Protein AF-A0A949XC91-F1 (afdb_monomer)

Radius of gyration: 16.5 Å; Cα contacts (8 Å, |Δi|>4): 59; chains: 1; bounding box: 39×35×44 Å

Sequence (107 aa):
HGGVHTLQYYKFFEALDRRSPHTSAAYERYKRGTGFSRYSYEELDAMRVLLIGEPETLIERVRWSQDFYGATYLILEVAQGGEPHSHVMRSLERFAKYVMPAFIQGG

Secondary structure (DSSP, 8-state):
--HHHHHHHHHHHHHHHHH----SHHHHHH-----GGGS-HHHHHHTT----S-HHHHHHHHHHHHHHH---------SGGG--HHHHHHHHHHHHHHTGGGG----

pLDDT: mean 85.02, std 10.1, range [40.31, 97.44]

Structure (mmCIF, N/CA/C/O backbone):
data_AF-A0A949XC91-F1
#
_entry.id   AF-A0A949XC91-F1
#
loop_
_atom_site.group_PDB
_atom_site.id
_atom_site.type_symbol
_atom_site.label_atom_id
_atom_site.label_alt_id
_atom_site.label_comp_id
_atom_site.label_asym_id
_atom_site.label_entity_id
_atom_site.label_seq_id
_atom_site.pdbx_PDB_ins_code
_atom_site.Cartn_x
_atom_site.Cartn_y
_atom_site.Cartn_z
_atom_site.occupancy
_atom_site.B_iso_or_equiv
_atom_site.auth_seq_id
_atom_site.auth_comp_id
_atom_site.auth_asym_id
_atom_site.auth_atom_id
_atom_site.pdbx_PDB_model_num
ATOM 1 N N . HIS A 1 1 ? 7.681 -10.280 3.336 1.00 60.34 1 HIS A N 1
ATOM 2 C CA . HIS A 1 1 ? 8.671 -9.808 2.346 1.00 60.34 1 HIS A CA 1
ATOM 3 C C . HIS A 1 1 ? 8.001 -9.159 1.120 1.00 60.34 1 HIS A C 1
ATOM 5 O O . HIS A 1 1 ? 8.368 -9.480 0.001 1.00 60.34 1 HIS A O 1
ATOM 11 N N . GLY A 1 2 ? 7.050 -8.228 1.297 1.00 63.88 2 GLY A N 1
ATOM 12 C CA . GLY A 1 2 ? 6.384 -7.551 0.164 1.00 63.88 2 GLY A CA 1
ATOM 13 C C . GLY A 1 2 ? 7.224 -6.434 -0.471 1.00 63.88 2 GLY A C 1
ATOM 14 O O . GLY A 1 2 ? 7.213 -6.262 -1.684 1.00 63.88 2 GLY A O 1
ATOM 15 N N . GLY A 1 3 ? 8.046 -5.741 0.329 1.00 73.38 3 GLY A N 1
ATOM 16 C CA . GLY A 1 3 ? 8.841 -4.597 -0.139 1.00 73.38 3 GLY A CA 1
ATOM 17 C C . GLY A 1 3 ? 9.786 -4.904 -1.304 1.00 73.38 3 GLY A C 1
ATOM 18 O O . GLY A 1 3 ? 9.936 -4.087 -2.207 1.00 73.38 3 GLY A O 1
ATOM 19 N N . VAL A 1 4 ? 10.363 -6.109 -1.345 1.00 78.19 4 VAL A N 1
ATOM 20 C CA . VAL A 1 4 ? 11.244 -6.536 -2.448 1.00 78.19 4 VAL A CA 1
ATOM 21 C C . VAL A 1 4 ? 10.485 -6.597 -3.779 1.00 78.19 4 VAL A C 1
ATOM 23 O O . VAL A 1 4 ? 11.013 -6.156 -4.800 1.00 78.19 4 VAL A O 1
ATOM 26 N N . HIS A 1 5 ? 9.244 -7.087 -3.772 1.00 77.44 5 HIS A N 1
ATOM 27 C CA . HIS A 1 5 ? 8.418 -7.187 -4.974 1.00 77.44 5 HIS A CA 1
ATOM 28 C C . HIS A 1 5 ? 7.949 -5.810 -5.465 1.00 77.44 5 HIS A C 1
ATOM 30 O O . HIS A 1 5 ? 7.999 -5.531 -6.663 1.00 77.44 5 HIS A O 1
ATOM 36 N N . THR A 1 6 ? 7.601 -4.898 -4.557 1.00 77.56 6 THR A N 1
ATOM 37 C CA . THR A 1 6 ? 7.285 -3.505 -4.915 1.00 77.56 6 THR A CA 1
ATOM 38 C C . THR A 1 6 ? 8.474 -2.800 -5.578 1.00 77.56 6 THR A C 1
ATOM 40 O O . THR A 1 6 ? 8.314 -2.147 -6.609 1.00 77.56 6 THR A O 1
ATOM 43 N N . LEU A 1 7 ? 9.699 -3.000 -5.080 1.00 80.38 7 LEU A N 1
ATOM 44 C CA . LEU A 1 7 ? 10.890 -2.457 -5.744 1.00 80.38 7 LEU A CA 1
ATOM 45 C C . LEU A 1 7 ? 11.116 -3.065 -7.138 1.00 80.38 7 LEU A C 1
ATOM 47 O O . LEU A 1 7 ? 11.524 -2.358 -8.059 1.00 80.38 7 LEU A O 1
ATOM 51 N N . GLN A 1 8 ? 10.858 -4.365 -7.320 1.00 81.31 8 GLN A N 1
ATOM 52 C CA . GLN A 1 8 ? 10.940 -5.012 -8.637 1.00 81.31 8 GLN A CA 1
ATOM 53 C C . GLN A 1 8 ? 9.920 -4.430 -9.622 1.00 81.31 8 GLN A C 1
ATOM 55 O O . GLN A 1 8 ? 10.261 -4.195 -10.781 1.00 81.31 8 GLN A O 1
ATOM 60 N N . TYR A 1 9 ? 8.703 -4.145 -9.157 1.00 81.44 9 TYR A N 1
ATOM 61 C CA . TYR A 1 9 ? 7.671 -3.478 -9.946 1.00 81.44 9 TYR A CA 1
ATOM 62 C C . TYR A 1 9 ? 8.129 -2.094 -10.421 1.00 81.44 9 TYR A C 1
ATOM 64 O O . TYR A 1 9 ? 8.095 -1.817 -11.620 1.00 81.44 9 TYR A O 1
ATOM 72 N N . TYR A 1 10 ? 8.660 -1.252 -9.528 1.00 81.75 10 TYR A N 1
ATOM 73 C CA . TYR A 1 10 ? 9.158 0.069 -9.929 1.00 81.75 10 TYR A CA 1
ATOM 74 C C . TYR A 1 10 ? 10.332 -0.006 -10.910 1.00 81.75 10 TYR A C 1
ATOM 76 O O . TYR A 1 10 ? 10.354 0.740 -11.890 1.00 81.75 10 TYR A O 1
ATOM 84 N N . LYS A 1 11 ? 11.261 -0.951 -10.718 1.00 81.31 11 LYS A N 1
ATOM 85 C CA . LYS A 1 11 ? 12.364 -1.195 -11.665 1.00 81.31 11 LYS A CA 1
ATOM 86 C C . LYS A 1 11 ? 11.864 -1.617 -13.046 1.00 81.31 11 LYS A C 1
ATOM 88 O O . LYS A 1 11 ? 12.424 -1.197 -14.057 1.00 81.31 11 LYS A O 1
ATOM 93 N N . PHE A 1 12 ? 10.820 -2.443 -13.107 1.00 82.31 12 PHE A N 1
ATOM 94 C CA . PHE A 1 12 ? 10.221 -2.861 -14.372 1.00 82.31 12 PHE A CA 1
ATOM 95 C C . PHE A 1 12 ? 9.638 -1.669 -15.143 1.00 82.31 12 PHE A C 1
ATOM 97 O O . PHE A 1 12 ? 9.969 -1.484 -16.315 1.00 82.31 12 PHE A O 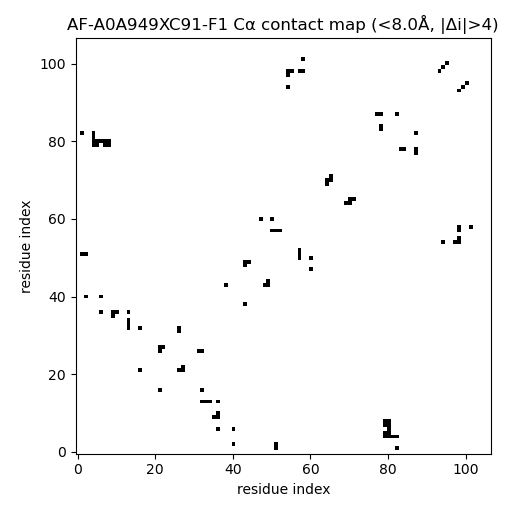1
ATOM 104 N N . PHE A 1 13 ? 8.834 -0.825 -14.489 1.00 78.31 13 PHE A N 1
ATOM 105 C CA . PHE A 1 13 ? 8.235 0.341 -15.147 1.00 78.31 13 PHE A CA 1
ATOM 106 C C . PHE A 1 13 ? 9.264 1.398 -15.553 1.00 78.31 13 PHE A C 1
ATOM 108 O O . PHE A 1 13 ? 9.126 1.983 -16.623 1.00 78.31 13 PHE A O 1
ATOM 115 N N . GLU A 1 14 ? 10.333 1.593 -14.780 1.00 81.69 14 GLU A N 1
ATOM 116 C CA . GLU A 1 14 ? 11.460 2.436 -15.200 1.00 81.69 14 GLU A CA 1
ATOM 117 C C . GLU A 1 14 ? 12.164 1.875 -16.444 1.00 81.69 14 GLU A C 1
ATOM 119 O O . GLU A 1 14 ? 12.501 2.614 -17.372 1.00 81.69 14 GLU A O 1
ATOM 124 N N . ALA A 1 15 ? 12.380 0.558 -16.499 1.00 81.69 15 ALA A N 1
ATOM 125 C CA . ALA A 1 15 ? 12.997 -0.071 -17.660 1.00 81.69 15 ALA A CA 1
ATOM 126 C C . ALA A 1 15 ? 12.135 0.077 -18.924 1.00 81.69 15 ALA A C 1
ATOM 128 O O . ALA A 1 15 ? 12.693 0.261 -20.009 1.00 81.69 15 ALA A O 1
ATOM 129 N N . LEU A 1 16 ? 10.805 0.016 -18.788 1.00 80.19 16 LEU A N 1
ATOM 130 C CA . LEU A 1 16 ? 9.870 0.313 -19.874 1.00 80.19 16 LEU A CA 1
ATOM 131 C C . LEU A 1 16 ? 9.910 1.790 -20.273 1.00 80.19 16 LEU A C 1
ATOM 133 O O . LEU A 1 16 ? 10.025 2.081 -21.461 1.00 80.19 16 LEU A O 1
ATOM 137 N N . ASP A 1 17 ? 9.866 2.706 -19.304 1.00 80.56 17 ASP A N 1
ATOM 138 C CA . ASP A 1 17 ? 9.891 4.151 -19.550 1.00 80.56 17 ASP A CA 1
ATOM 139 C C . ASP A 1 17 ? 11.150 4.566 -20.319 1.00 80.56 17 ASP A C 1
ATOM 141 O O . ASP A 1 17 ? 11.053 5.217 -21.353 1.00 80.56 17 ASP A O 1
ATOM 145 N N . ARG A 1 18 ? 12.331 4.078 -19.919 1.00 81.19 18 ARG A N 1
ATOM 146 C CA . ARG A 1 18 ? 13.602 4.359 -20.614 1.00 81.19 18 ARG A CA 1
ATOM 147 C C . ARG A 1 18 ? 13.646 3.853 -22.061 1.00 81.19 18 ARG A C 1
ATOM 149 O O . ARG A 1 18 ? 14.425 4.362 -22.861 1.00 81.19 18 ARG A O 1
ATOM 156 N N . ARG A 1 19 ? 12.872 2.817 -22.390 1.00 82.94 19 ARG A N 1
ATOM 157 C CA . ARG A 1 19 ? 12.774 2.266 -23.754 1.00 82.94 19 ARG A CA 1
ATOM 158 C C . ARG A 1 19 ? 11.662 2.919 -24.571 1.00 82.94 19 ARG A C 1
ATOM 160 O O . ARG A 1 19 ? 11.566 2.655 -25.767 1.00 82.94 19 ARG A O 1
ATOM 167 N N . SER A 1 20 ? 10.808 3.716 -23.937 1.00 81.12 20 SER A N 1
ATOM 168 C CA . SER A 1 20 ? 9.691 4.363 -24.602 1.00 81.12 20 SER A CA 1
ATOM 169 C C . SER A 1 20 ? 10.199 5.473 -25.524 1.00 81.12 20 SER A C 1
ATOM 171 O O . SER A 1 20 ? 11.044 6.265 -25.119 1.00 81.12 20 SER A O 1
ATOM 173 N N . PRO A 1 21 ? 9.667 5.588 -26.752 1.00 83.12 21 PRO A N 1
ATOM 174 C CA . PRO A 1 21 ? 9.969 6.710 -27.635 1.00 83.12 21 PRO A CA 1
ATOM 175 C C . PRO A 1 21 ? 9.286 8.009 -27.178 1.00 83.12 21 PRO A C 1
ATOM 177 O O . PRO A 1 21 ? 9.510 9.052 -27.784 1.00 83.12 21 PRO A O 1
ATOM 180 N N . HIS A 1 22 ? 8.451 7.952 -26.126 1.00 84.25 22 HIS A N 1
ATOM 181 C CA . HIS A 1 22 ? 7.909 9.128 -25.439 1.00 84.25 22 HIS A CA 1
ATOM 182 C C . HIS A 1 22 ? 7.082 10.079 -26.324 1.00 84.25 22 HIS A C 1
ATOM 184 O O . HIS A 1 22 ? 6.966 11.269 -26.057 1.00 84.25 22 HIS A O 1
ATOM 190 N N . THR A 1 23 ? 6.431 9.541 -27.354 1.00 87.44 23 THR A N 1
ATOM 191 C CA . THR A 1 23 ? 5.712 10.316 -28.380 1.00 87.44 23 THR A CA 1
ATOM 192 C C . THR A 1 23 ? 4.272 10.690 -28.017 1.00 87.44 23 THR A C 1
ATOM 194 O O . THR A 1 23 ? 3.563 11.279 -28.832 1.00 87.44 23 THR A O 1
ATOM 197 N N . SER A 1 24 ? 3.786 10.324 -26.827 1.00 83.69 24 SER A N 1
ATOM 198 C CA . SER A 1 24 ? 2.395 10.585 -26.448 1.00 83.69 24 SER A CA 1
ATOM 199 C C . SER A 1 24 ? 2.182 12.049 -26.050 1.00 83.69 24 SER A C 1
ATOM 201 O O . SER A 1 24 ? 3.029 12.664 -25.404 1.00 83.69 24 SER A O 1
ATOM 203 N N . ALA A 1 25 ? 1.000 12.597 -26.350 1.00 82.25 25 ALA A N 1
ATOM 204 C CA . ALA A 1 25 ? 0.622 13.948 -25.915 1.00 82.25 25 ALA A CA 1
ATOM 205 C C . ALA A 1 25 ? 0.664 14.108 -24.380 1.00 82.25 25 ALA A C 1
ATOM 207 O O . ALA A 1 25 ? 0.954 15.187 -23.864 1.00 82.25 25 ALA A O 1
ATOM 208 N N . ALA A 1 26 ? 0.412 13.021 -23.641 1.00 76.44 26 ALA A N 1
ATOM 209 C CA . ALA A 1 26 ? 0.567 12.992 -22.191 1.00 76.44 26 ALA A CA 1
ATOM 210 C C . ALA A 1 26 ? 2.038 13.166 -21.782 1.00 76.44 26 ALA A C 1
ATOM 212 O O . ALA A 1 26 ? 2.338 13.985 -20.914 1.00 76.44 26 ALA A O 1
ATOM 213 N N . TYR A 1 27 ? 2.969 12.462 -22.430 1.00 79.12 27 TYR A N 1
ATOM 214 C CA . TYR A 1 27 ? 4.389 12.638 -22.146 1.00 79.12 27 TYR A CA 1
ATOM 215 C C . TYR A 1 27 ? 4.879 14.040 -22.519 1.00 79.12 27 TYR A C 1
ATOM 217 O O . TYR A 1 27 ? 5.611 14.646 -21.745 1.00 79.12 27 TYR A O 1
ATOM 225 N N . GLU A 1 28 ? 4.415 14.614 -23.630 1.00 80.38 28 GLU A N 1
ATOM 226 C CA . GLU A 1 28 ? 4.730 16.005 -23.986 1.00 80.38 28 GLU A CA 1
ATOM 227 C C . GLU A 1 28 ? 4.319 17.005 -22.895 1.00 80.38 28 GLU A C 1
ATOM 229 O O . GLU A 1 28 ? 5.039 17.965 -22.628 1.00 80.38 28 GLU A O 1
ATOM 234 N N . ARG A 1 29 ? 3.199 16.755 -22.207 1.00 75.50 29 ARG A N 1
ATOM 235 C CA . ARG A 1 29 ? 2.710 17.616 -21.123 1.00 75.50 29 ARG A CA 1
ATOM 236 C C . ARG A 1 29 ? 3.480 17.447 -19.815 1.00 75.50 29 ARG A C 1
ATOM 238 O O . ARG A 1 29 ? 3.706 18.431 -19.115 1.00 75.50 29 ARG A O 1
ATOM 245 N N . TYR A 1 30 ? 3.826 16.216 -19.445 1.00 77.19 30 TYR A N 1
ATOM 246 C CA . TYR A 1 30 ? 4.406 15.928 -18.128 1.00 77.19 30 TYR A CA 1
ATOM 247 C C . TYR A 1 30 ? 5.934 15.789 -18.148 1.00 77.19 30 TYR A C 1
ATOM 249 O O . TYR A 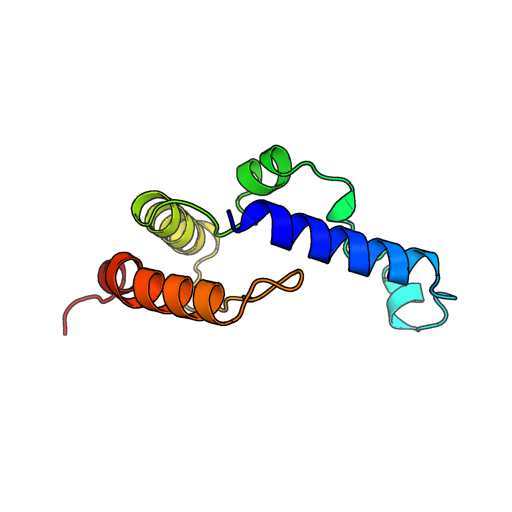1 30 ? 6.562 16.003 -17.113 1.00 77.19 30 TYR A O 1
ATOM 257 N N . LYS A 1 31 ? 6.525 15.471 -19.308 1.00 74.56 31 LYS A N 1
ATOM 258 C CA . LYS A 1 31 ? 7.963 15.274 -19.577 1.00 74.56 31 LYS A CA 1
ATOM 259 C C . LYS A 1 31 ? 8.675 1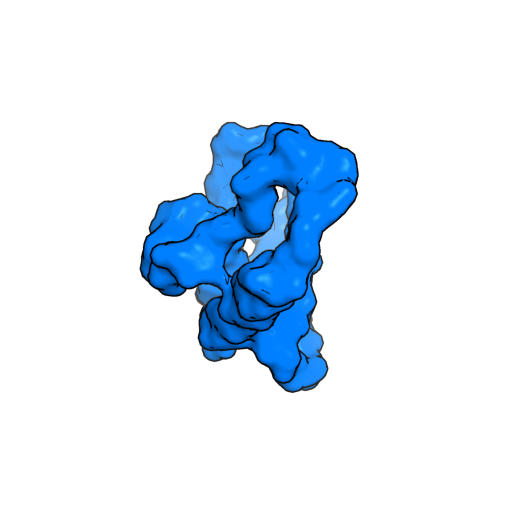4.319 -18.604 1.00 74.56 31 LYS A C 1
ATOM 261 O O . LYS A 1 31 ? 9.889 14.401 -18.441 1.00 74.56 31 LYS A O 1
ATOM 266 N N . ARG A 1 32 ? 7.933 13.438 -17.920 1.00 67.62 32 ARG A N 1
ATOM 267 C CA . ARG A 1 32 ? 8.461 12.485 -16.930 1.00 67.62 32 ARG A CA 1
ATOM 268 C C . ARG A 1 32 ? 7.537 11.285 -16.725 1.00 67.62 32 ARG A C 1
ATOM 270 O O . ARG A 1 32 ? 6.317 11.443 -16.760 1.00 67.62 32 ARG A O 1
ATOM 277 N N . GLY A 1 33 ? 8.134 10.121 -16.460 1.00 66.69 33 GLY A N 1
ATOM 278 C CA . GLY A 1 33 ? 7.469 8.941 -15.899 1.00 66.69 33 GLY A CA 1
ATOM 279 C C . GLY A 1 33 ? 7.235 9.052 -14.382 1.00 66.69 33 GLY A C 1
ATOM 280 O O . GLY A 1 33 ? 7.383 10.123 -13.791 1.00 66.69 33 GLY A O 1
ATOM 281 N N . THR A 1 34 ? 6.878 7.940 -13.731 1.00 66.12 34 THR A N 1
ATOM 282 C CA . THR A 1 34 ? 6.460 7.917 -12.312 1.00 66.12 34 THR A CA 1
ATOM 283 C C . THR A 1 34 ? 7.579 8.271 -11.322 1.00 66.12 34 THR A C 1
ATOM 285 O O . THR A 1 34 ? 7.297 8.764 -10.235 1.00 66.12 34 THR A O 1
ATOM 288 N N . GLY A 1 35 ? 8.851 8.066 -11.689 1.00 68.88 35 GLY A N 1
ATOM 289 C CA . GLY A 1 35 ? 10.018 8.527 -10.927 1.00 68.88 35 GLY A CA 1
ATOM 290 C C . GLY A 1 35 ? 10.249 7.846 -9.571 1.00 68.88 35 GLY A C 1
ATOM 291 O O . GLY A 1 35 ? 11.123 8.293 -8.836 1.00 68.88 35 GLY A O 1
ATOM 292 N N . PHE A 1 36 ? 9.502 6.791 -9.228 1.00 69.38 36 PHE A N 1
ATOM 293 C CA . PHE A 1 36 ? 9.624 6.098 -7.937 1.00 69.38 36 PHE A CA 1
ATOM 294 C C . PHE A 1 36 ? 10.872 5.213 -7.817 1.00 69.38 36 PHE A C 1
ATOM 296 O O . PHE A 1 36 ? 11.323 4.944 -6.711 1.00 69.38 36 PHE A O 1
ATOM 303 N N . SER A 1 37 ? 11.465 4.800 -8.940 1.00 70.00 37 SER A N 1
ATOM 304 C CA . SER A 1 37 ? 12.658 3.941 -8.989 1.00 70.00 37 SER A CA 1
ATOM 305 C C . SER A 1 37 ? 13.918 4.565 -8.383 1.00 70.00 37 SER A C 1
ATOM 307 O O . SER A 1 37 ? 14.839 3.838 -8.018 1.00 70.00 37 SER A O 1
ATOM 309 N N . ARG A 1 38 ? 13.967 5.898 -8.277 1.00 76.50 38 ARG A N 1
ATOM 310 C CA . ARG A 1 38 ? 15.116 6.634 -7.728 1.00 76.50 38 ARG A CA 1
ATOM 311 C C . ARG A 1 38 ? 15.182 6.630 -6.202 1.00 76.50 38 ARG A C 1
ATOM 313 O O . ARG A 1 38 ? 16.203 7.039 -5.667 1.00 76.50 38 ARG A O 1
ATOM 320 N N . TYR A 1 39 ? 14.095 6.238 -5.539 1.00 80.25 39 TYR A N 1
ATOM 321 C CA . TYR A 1 39 ? 14.000 6.231 -4.086 1.00 80.25 39 TYR A CA 1
ATOM 322 C C . TYR A 1 39 ? 14.332 4.845 -3.533 1.00 80.25 39 TYR A C 1
ATOM 324 O O . TYR A 1 39 ? 13.935 3.823 -4.104 1.00 80.25 39 TYR A O 1
ATOM 332 N N . SER A 1 40 ? 15.042 4.803 -2.408 1.00 84.19 40 SER A N 1
ATOM 333 C CA . SER A 1 40 ? 15.214 3.574 -1.639 1.00 84.19 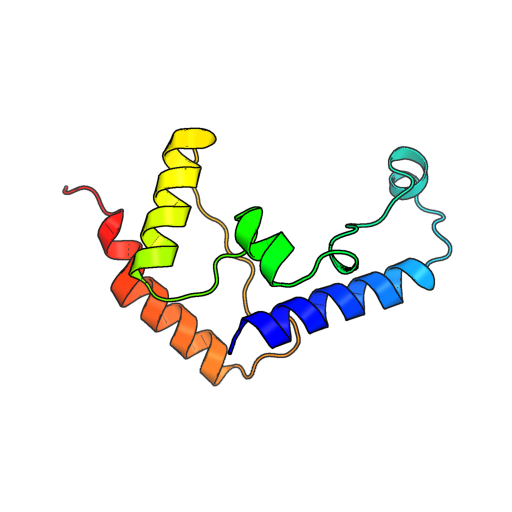40 SER A CA 1
ATOM 334 C C . SER A 1 40 ? 13.885 3.135 -1.015 1.00 84.19 40 SER A C 1
ATOM 336 O O . SER A 1 40 ? 12.916 3.896 -0.947 1.00 84.19 40 SER A O 1
ATOM 338 N N . TYR A 1 41 ? 13.830 1.892 -0.535 1.00 82.31 41 TYR A N 1
ATOM 339 C CA . TYR A 1 41 ? 12.664 1.422 0.212 1.00 82.31 41 TYR A CA 1
ATOM 340 C C . TYR A 1 41 ? 12.402 2.302 1.437 1.00 82.31 41 TYR A C 1
ATOM 342 O O . TYR A 1 41 ? 11.266 2.684 1.682 1.00 82.31 41 TYR A O 1
ATOM 350 N N . GLU A 1 42 ? 13.455 2.650 2.172 1.00 87.19 42 GLU A N 1
ATOM 351 C CA . GLU A 1 42 ? 13.402 3.474 3.378 1.00 87.19 42 GLU A CA 1
ATOM 352 C C . GLU A 1 42 ? 12.897 4.886 3.071 1.00 87.19 42 GLU A C 1
ATOM 354 O O . GLU A 1 42 ? 12.107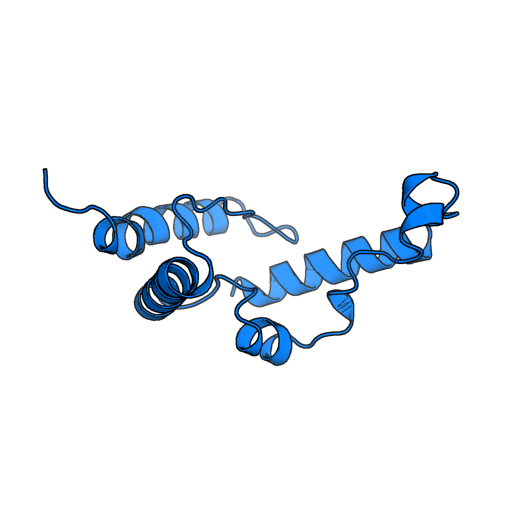 5.428 3.837 1.00 87.19 42 GLU A O 1
ATOM 359 N N . GLU A 1 43 ? 13.294 5.470 1.937 1.00 87.38 43 GLU A N 1
ATOM 360 C CA . GLU A 1 43 ? 12.781 6.769 1.493 1.00 87.38 43 GLU A CA 1
ATOM 361 C C . GLU A 1 43 ? 11.287 6.697 1.150 1.00 87.38 43 GLU A C 1
ATOM 363 O O . GLU A 1 43 ? 10.510 7.540 1.599 1.00 87.38 43 GLU A O 1
ATOM 368 N N . LEU A 1 44 ? 10.856 5.668 0.413 1.00 85.75 44 LEU A N 1
ATOM 369 C CA . LEU A 1 44 ? 9.439 5.448 0.096 1.00 85.75 44 LEU A CA 1
ATOM 370 C C . LEU A 1 44 ? 8.602 5.170 1.358 1.00 85.75 44 LEU A C 1
ATOM 372 O O . LEU A 1 44 ? 7.462 5.628 1.476 1.00 85.75 44 LEU A O 1
ATOM 376 N N . ASP A 1 45 ? 9.169 4.443 2.316 1.00 86.31 45 ASP A N 1
ATOM 377 C CA . ASP A 1 45 ? 8.542 4.160 3.601 1.00 86.31 45 ASP A CA 1
ATOM 378 C C . ASP A 1 45 ? 8.404 5.433 4.452 1.00 86.31 45 ASP A C 1
ATOM 380 O O . ASP A 1 45 ? 7.319 5.723 4.962 1.00 86.31 45 ASP A O 1
ATOM 384 N N . ALA A 1 46 ? 9.457 6.258 4.511 1.00 86.75 46 ALA A N 1
ATOM 385 C CA . ALA A 1 46 ? 9.458 7.552 5.192 1.00 86.75 46 ALA A CA 1
ATOM 386 C C . ALA A 1 46 ? 8.465 8.546 4.566 1.00 86.75 46 ALA A C 1
ATOM 388 O O . ALA A 1 46 ? 7.814 9.310 5.280 1.00 86.75 46 ALA A O 1
ATOM 389 N N . MET A 1 47 ? 8.294 8.499 3.242 1.00 85.69 47 MET A N 1
ATOM 390 C CA . MET A 1 47 ? 7.283 9.270 2.512 1.00 85.69 47 MET A CA 1
ATOM 391 C C . MET A 1 47 ? 5.846 8.773 2.745 1.00 85.69 47 MET A C 1
ATOM 393 O O . MET A 1 47 ? 4.909 9.417 2.278 1.00 85.69 47 MET A O 1
ATOM 397 N N . ARG A 1 48 ? 5.654 7.646 3.449 1.00 83.56 48 ARG A N 1
ATOM 398 C CA . ARG A 1 48 ? 4.348 7.012 3.710 1.00 83.56 48 ARG A CA 1
ATOM 399 C C . ARG A 1 48 ? 3.580 6.638 2.436 1.00 83.56 48 ARG A C 1
ATOM 401 O O . ARG A 1 48 ? 2.3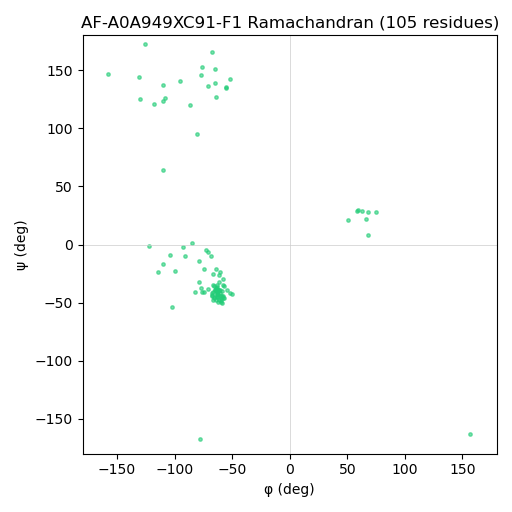55 6.574 2.451 1.00 83.56 48 ARG A O 1
ATOM 408 N N . VAL A 1 49 ? 4.290 6.355 1.340 1.00 83.44 49 VAL A N 1
ATOM 409 C CA . VAL A 1 49 ? 3.676 5.939 0.060 1.00 83.44 49 VAL A CA 1
ATOM 410 C C . VAL A 1 49 ? 3.571 4.419 -0.092 1.00 83.44 49 VAL A C 1
ATOM 412 O O . VAL A 1 49 ? 3.020 3.931 -1.075 1.00 83.44 49 VAL A O 1
ATOM 415 N N . LEU A 1 50 ? 4.076 3.663 0.888 1.00 87.50 50 LEU A N 1
ATOM 416 C CA . LEU A 1 50 ? 3.972 2.207 0.960 1.00 87.50 50 LEU A CA 1
ATOM 417 C C . LEU A 1 50 ? 3.029 1.791 2.091 1.00 87.50 50 LEU A C 1
ATOM 419 O O . LEU A 1 50 ? 3.132 2.284 3.215 1.00 87.50 50 LEU A O 1
ATOM 423 N N . LEU A 1 51 ? 2.165 0.812 1.823 1.00 90.31 51 LEU A N 1
ATOM 424 C CA . LEU A 1 51 ? 1.327 0.166 2.836 1.00 90.31 51 LEU A CA 1
ATOM 425 C C . LEU A 1 51 ? 1.804 -1.276 3.070 1.00 90.31 51 LEU A C 1
ATOM 427 O O . LEU A 1 51 ? 1.118 -2.242 2.749 1.00 90.31 51 LEU A O 1
ATOM 431 N N . ILE A 1 52 ? 3.032 -1.412 3.581 1.00 89.62 52 ILE A N 1
ATOM 432 C CA . ILE A 1 52 ? 3.721 -2.691 3.801 1.00 89.62 52 ILE A CA 1
ATOM 433 C C . ILE A 1 52 ? 4.254 -2.713 5.235 1.00 89.62 52 ILE A C 1
ATOM 435 O O . ILE A 1 52 ? 4.999 -1.820 5.624 1.00 89.62 52 ILE A O 1
ATOM 439 N N . GLY A 1 53 ? 3.899 -3.733 6.018 1.00 89.62 53 GLY A N 1
ATOM 440 C CA . GLY A 1 53 ? 4.339 -3.844 7.409 1.00 89.62 53 GLY A CA 1
ATOM 441 C C . GLY A 1 53 ? 3.415 -4.705 8.263 1.00 89.62 53 GLY A C 1
ATOM 442 O O . GLY A 1 53 ? 2.607 -5.473 7.735 1.00 89.62 53 GLY A O 1
ATOM 443 N N . GLU A 1 54 ? 3.550 -4.566 9.581 1.00 94.00 54 GLU A N 1
ATOM 444 C CA . GLU A 1 54 ? 2.647 -5.191 10.550 1.00 94.00 54 GLU A CA 1
ATOM 445 C C . GLU A 1 54 ? 1.306 -4.441 10.637 1.00 94.00 54 GLU A C 1
ATOM 447 O O . GLU A 1 54 ? 1.259 -3.238 10.349 1.00 94.00 54 GLU A O 1
ATOM 452 N N . PRO A 1 55 ? 0.205 -5.123 11.015 1.00 96.50 55 PRO A N 1
ATOM 453 C CA . PRO A 1 55 ? -1.139 -4.547 11.019 1.00 96.50 55 PRO A CA 1
ATOM 454 C C . PRO A 1 55 ? -1.249 -3.200 11.739 1.00 96.50 55 PRO A C 1
ATOM 456 O O . PRO A 1 55 ? -1.872 -2.282 11.214 1.00 96.50 55 PRO A O 1
ATOM 459 N N . GLU A 1 56 ? -0.608 -3.050 12.896 1.00 95.75 56 GLU A N 1
ATOM 460 C CA . GLU A 1 56 ? -0.645 -1.836 13.715 1.00 95.75 56 GLU A CA 1
ATOM 461 C C . GLU A 1 56 ? -0.046 -0.638 12.969 1.00 95.75 56 GLU A C 1
ATOM 463 O O . GLU A 1 56 ? -0.632 0.446 12.953 1.00 95.75 56 GLU A O 1
ATOM 468 N N . THR A 1 57 ? 1.076 -0.848 12.275 1.00 93.88 57 THR A N 1
ATOM 469 C CA . THR A 1 57 ? 1.706 0.174 11.430 1.00 93.88 57 THR A CA 1
ATOM 470 C C . THR A 1 57 ? 0.808 0.552 10.255 1.00 93.88 57 THR A C 1
ATOM 472 O O . THR A 1 57 ? 0.708 1.727 9.903 1.00 93.88 57 THR A O 1
ATOM 475 N N . LEU A 1 58 ? 0.127 -0.424 9.644 1.00 95.25 58 LEU A N 1
ATOM 476 C CA . LEU A 1 58 ? -0.797 -0.144 8.542 1.00 95.25 58 LEU A CA 1
ATOM 477 C C . LEU A 1 58 ? -2.010 0.660 9.022 1.00 95.25 58 LEU A C 1
ATOM 479 O O . LEU A 1 58 ? -2.414 1.603 8.345 1.00 95.25 58 LEU A O 1
ATOM 483 N N . ILE A 1 59 ? -2.551 0.337 10.201 1.00 95.94 59 ILE A N 1
ATOM 484 C CA . ILE A 1 59 ? -3.643 1.093 10.826 1.00 95.94 59 ILE A CA 1
ATOM 485 C C . ILE A 1 59 ? -3.215 2.544 11.068 1.00 95.94 59 ILE A C 1
ATOM 487 O O . ILE A 1 59 ? -3.948 3.464 10.712 1.00 95.94 59 ILE A O 1
ATOM 491 N N . GLU A 1 60 ? -2.029 2.768 11.639 1.00 95.12 60 GLU A N 1
ATOM 492 C CA . GLU A 1 60 ? -1.513 4.122 11.874 1.00 95.12 60 GLU A CA 1
ATOM 493 C C . GLU A 1 60 ? -1.390 4.916 10.567 1.00 95.12 60 GLU A C 1
ATOM 495 O O . GLU A 1 60 ? -1.817 6.068 10.495 1.00 95.12 60 GLU A O 1
ATOM 500 N N . ARG A 1 61 ? -0.863 4.292 9.506 1.00 93.88 61 ARG A N 1
ATOM 501 C CA . ARG A 1 61 ? -0.723 4.940 8.194 1.00 93.88 61 ARG A CA 1
ATOM 502 C C . ARG A 1 61 ? -2.067 5.310 7.588 1.00 93.88 61 ARG A C 1
ATOM 504 O O . ARG A 1 61 ? -2.213 6.430 7.108 1.00 93.88 61 ARG A O 1
ATOM 511 N N . VAL A 1 62 ? -3.047 4.408 7.646 1.00 94.06 62 VAL A N 1
ATOM 512 C CA . VAL A 1 62 ? -4.394 4.689 7.137 1.00 94.06 62 VAL A CA 1
ATOM 513 C C . VAL A 1 62 ? -5.039 5.822 7.935 1.00 94.06 62 VAL A C 1
ATOM 515 O O . VAL A 1 62 ? -5.531 6.759 7.314 1.00 94.06 62 VAL A O 1
ATOM 518 N N . ARG A 1 63 ? -4.963 5.816 9.277 1.00 94.62 63 ARG A N 1
ATOM 519 C CA . ARG A 1 63 ? -5.464 6.929 10.111 1.00 94.62 63 ARG A CA 1
ATOM 520 C C . ARG A 1 63 ? -4.805 8.251 9.749 1.00 94.62 63 ARG A C 1
ATOM 522 O O . ARG A 1 63 ? -5.497 9.231 9.515 1.00 94.62 63 ARG A O 1
ATOM 529 N N . TRP A 1 64 ? -3.484 8.256 9.596 1.00 93.88 64 TRP A N 1
ATOM 530 C CA . TRP A 1 64 ? -2.769 9.449 9.162 1.00 93.88 64 TRP A CA 1
ATOM 531 C C . TRP A 1 64 ? -3.251 9.952 7.795 1.00 93.88 64 TRP A C 1
ATOM 533 O O . TRP A 1 64 ? -3.402 11.154 7.610 1.00 93.88 64 TRP A O 1
ATOM 543 N N . SER A 1 65 ? -3.537 9.061 6.839 1.00 92.44 65 SER A N 1
ATOM 544 C CA . SER A 1 65 ? -4.119 9.458 5.552 1.00 92.44 65 SER A CA 1
ATOM 545 C C . SER A 1 65 ? -5.533 10.033 5.693 1.00 92.44 65 SER A C 1
ATOM 547 O O . SER A 1 65 ? -5.871 10.967 4.965 1.00 92.44 65 SER A O 1
ATOM 549 N N . GLN A 1 66 ? -6.350 9.522 6.621 1.00 93.25 66 GLN A N 1
ATOM 550 C CA . GLN A 1 66 ? -7.655 10.113 6.942 1.00 93.25 66 GLN A CA 1
ATOM 551 C C . GLN A 1 66 ? -7.485 11.520 7.524 1.00 93.25 66 GLN A C 1
ATOM 553 O O . GLN A 1 66 ? -8.115 12.452 7.034 1.00 93.25 66 GLN A O 1
ATOM 558 N N . ASP A 1 67 ? -6.588 11.688 8.495 1.00 94.56 6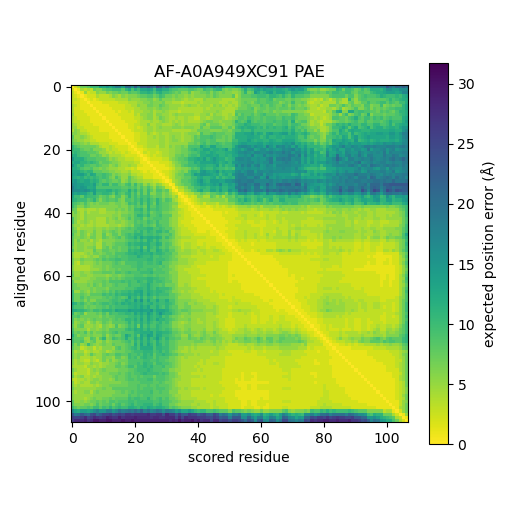7 ASP A N 1
ATOM 559 C CA . ASP A 1 67 ? -6.368 12.959 9.190 1.00 94.56 67 ASP A CA 1
ATOM 560 C C . ASP A 1 67 ? -5.752 14.026 8.274 1.00 94.56 67 ASP A C 1
ATOM 562 O O . ASP A 1 67 ? -6.168 15.183 8.281 1.00 94.56 67 ASP A O 1
ATOM 566 N N . PHE A 1 68 ? -4.755 13.646 7.470 1.00 93.56 68 PHE A N 1
ATOM 567 C CA . PHE A 1 68 ? -3.988 14.583 6.651 1.00 93.56 68 PHE A CA 1
ATOM 568 C C . PHE A 1 68 ? -4.684 14.931 5.330 1.00 93.56 68 PHE A C 1
ATOM 570 O O . PHE A 1 68 ? -4.672 16.090 4.918 1.00 93.56 68 PHE A O 1
ATOM 577 N N . TYR A 1 69 ? -5.288 13.946 4.654 1.00 91.44 69 TYR A N 1
ATOM 578 C CA . TYR A 1 69 ? -5.922 14.149 3.344 1.00 91.44 69 TYR 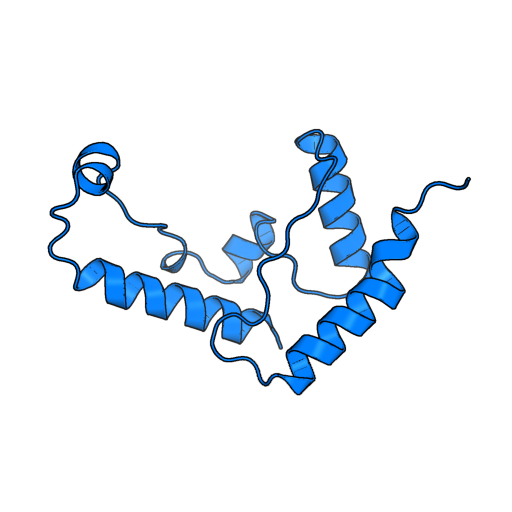A CA 1
ATOM 579 C C . TYR A 1 69 ? -7.45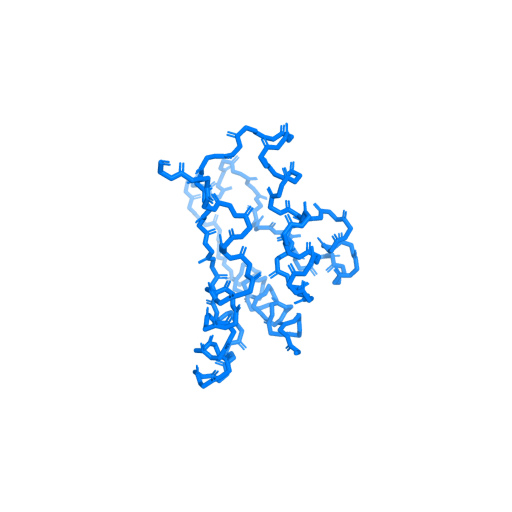3 14.203 3.395 1.00 91.44 69 TYR A C 1
ATOM 581 O O . TYR A 1 69 ? -8.073 14.497 2.374 1.00 91.44 69 TYR A O 1
ATOM 589 N N . GLY A 1 70 ? -8.085 13.888 4.530 1.00 93.00 70 GLY A N 1
ATOM 590 C CA . GLY A 1 70 ? -9.535 13.684 4.586 1.00 93.00 70 GLY A CA 1
ATOM 591 C C . GLY A 1 70 ? -9.980 12.425 3.836 1.00 93.00 70 GLY A C 1
ATOM 592 O O . GLY A 1 70 ? -11.084 12.386 3.293 1.00 93.00 70 GLY A O 1
ATOM 593 N N . ALA A 1 71 ? -9.109 11.414 3.731 1.00 90.75 71 ALA A N 1
ATOM 594 C CA . ALA A 1 71 ? -9.387 10.212 2.953 1.00 90.75 71 ALA A CA 1
ATOM 595 C C . ALA A 1 71 ? -10.576 9.423 3.532 1.00 90.75 71 ALA A C 1
ATOM 597 O O . ALA A 1 71 ? -10.584 9.046 4.702 1.00 90.75 71 ALA A O 1
ATOM 598 N N . THR A 1 72 ? -11.569 9.128 2.693 1.00 90.88 72 THR A N 1
ATOM 599 C CA . THR A 1 72 ? -12.763 8.340 3.062 1.00 90.88 72 THR A CA 1
ATOM 600 C C . THR A 1 72 ? -12.795 6.959 2.413 1.00 90.88 72 THR A C 1
ATOM 602 O O . THR A 1 72 ? -13.511 6.077 2.877 1.00 90.88 72 THR A O 1
ATOM 605 N N . TYR A 1 73 ? -11.986 6.754 1.372 1.00 89.38 73 TYR A N 1
ATOM 606 C CA . TYR A 1 73 ? -11.839 5.489 0.664 1.00 89.38 73 TYR A CA 1
ATOM 607 C C . TYR A 1 73 ? -10.362 5.148 0.508 1.00 89.38 73 TYR A C 1
ATOM 609 O O . TYR A 1 73 ? -9.532 6.024 0.265 1.00 89.38 73 TYR A O 1
ATOM 617 N N . LEU A 1 74 ? -10.057 3.856 0.602 1.00 89.00 74 LEU A N 1
ATOM 618 C CA . LEU A 1 74 ? -8.729 3.310 0.367 1.00 89.00 74 LEU A CA 1
ATOM 619 C C . LEU A 1 74 ? -8.797 2.339 -0.813 1.00 89.00 74 LEU A C 1
ATOM 621 O O . LEU A 1 74 ? -9.533 1.355 -0.767 1.00 89.00 74 LEU A O 1
ATOM 625 N N . ILE A 1 75 ? -8.022 2.616 -1.860 1.00 90.44 75 ILE A N 1
ATOM 626 C CA . ILE A 1 75 ? -7.829 1.710 -2.995 1.00 90.44 75 ILE A CA 1
ATOM 627 C C . ILE A 1 75 ? -6.408 1.168 -2.896 1.00 90.44 75 ILE A C 1
ATOM 629 O O . ILE A 1 75 ? -5.457 1.941 -2.795 1.00 90.44 75 ILE A O 1
ATOM 633 N N . LEU A 1 76 ? -6.272 -0.157 -2.910 1.00 88.19 76 LEU A N 1
ATOM 634 C CA . LEU A 1 76 ? -4.988 -0.836 -2.787 1.00 88.19 76 LEU A CA 1
ATOM 635 C C . LEU A 1 76 ? -4.613 -1.488 -4.110 1.00 88.19 76 LEU A C 1
ATOM 637 O O . LEU A 1 76 ? -5.344 -2.331 -4.627 1.00 88.19 76 LEU A O 1
ATOM 641 N N . GLU A 1 77 ? -3.442 -1.131 -4.621 1.00 86.69 77 GLU A N 1
ATOM 642 C CA . GLU A 1 77 ? -2.769 -1.913 -5.649 1.00 86.69 77 GLU A CA 1
ATOM 643 C C . GLU A 1 77 ? -1.932 -3.000 -4.959 1.00 86.69 77 GLU A C 1
ATOM 645 O O . GLU A 1 77 ? -1.057 -2.702 -4.147 1.00 86.69 77 GLU A O 1
ATOM 650 N N . VAL A 1 78 ? -2.223 -4.269 -5.249 1.00 87.12 78 VAL A N 1
ATOM 651 C CA . VAL A 1 78 ? -1.570 -5.443 -4.641 1.00 87.12 78 VAL A CA 1
ATOM 652 C C . VAL A 1 78 ? -1.009 -6.370 -5.721 1.00 87.12 78 VAL A C 1
ATOM 654 O O . VAL A 1 78 ? -1.270 -6.169 -6.904 1.00 87.12 78 VAL A O 1
ATOM 657 N N . ALA A 1 79 ? -0.255 -7.403 -5.324 1.00 85.06 79 ALA A N 1
ATOM 658 C CA . ALA A 1 79 ? 0.365 -8.377 -6.238 1.00 85.06 79 ALA A CA 1
ATOM 659 C C . ALA A 1 79 ? 1.401 -7.777 -7.207 1.00 85.06 79 ALA A C 1
ATOM 661 O O . ALA A 1 79 ? 1.625 -8.282 -8.310 1.00 85.06 79 ALA A O 1
ATOM 662 N N . GLN A 1 80 ? 2.054 -6.694 -6.792 1.00 81.75 80 GLN A N 1
ATOM 663 C CA . GLN A 1 80 ? 3.115 -6.069 -7.570 1.00 81.75 80 GLN A CA 1
ATOM 664 C C . GLN A 1 80 ? 4.326 -7.006 -7.704 1.00 81.75 80 GLN A C 1
ATOM 666 O O . GLN A 1 80 ? 4.590 -7.836 -6.838 1.00 81.75 80 GLN A O 1
ATOM 671 N N . GLY A 1 81 ? 5.078 -6.878 -8.801 1.00 78.12 81 GLY A N 1
ATOM 672 C CA . GLY A 1 81 ? 6.400 -7.503 -8.942 1.00 78.12 81 GLY A CA 1
ATOM 673 C C . GLY A 1 81 ? 6.415 -9.034 -8.989 1.00 78.12 81 GLY A C 1
ATOM 674 O O . GLY A 1 81 ? 7.443 -9.634 -8.682 1.00 78.12 81 GLY A O 1
ATOM 675 N N . GLY A 1 82 ? 5.298 -9.672 -9.354 1.00 81.44 82 GLY A N 1
ATOM 676 C CA . GLY A 1 82 ? 5.224 -11.127 -9.513 1.00 81.44 82 GLY A CA 1
ATOM 677 C C . GLY A 1 82 ? 5.185 -11.906 -8.197 1.00 81.44 82 GLY A C 1
ATOM 678 O O . GLY A 1 82 ? 5.647 -13.045 -8.150 1.00 81.44 82 GLY A O 1
ATOM 679 N N . GLU A 1 83 ? 4.665 -11.306 -7.123 1.00 84.25 83 GLU A N 1
ATOM 680 C CA . GLU A 1 83 ? 4.454 -12.010 -5.856 1.00 84.25 83 GLU A CA 1
ATOM 681 C C . GLU A 1 83 ? 3.579 -13.271 -6.062 1.00 84.25 83 GLU A C 1
ATOM 683 O O . GLU A 1 83 ? 2.555 -13.200 -6.753 1.00 84.25 83 GLU A O 1
ATOM 688 N N . PRO A 1 84 ? 3.938 -14.434 -5.476 1.00 90.94 84 PRO A N 1
ATOM 689 C CA . PRO A 1 84 ? 3.133 -15.644 -5.601 1.00 90.94 84 PRO A CA 1
ATOM 690 C C . PRO A 1 84 ? 1.689 -15.415 -5.153 1.00 90.94 84 PRO A C 1
ATOM 692 O O . PRO A 1 84 ? 1.444 -14.867 -4.078 1.00 90.94 84 PRO A O 1
ATOM 695 N N . HIS A 1 85 ? 0.727 -15.909 -5.933 1.00 91.88 85 HIS A N 1
ATOM 696 C CA . HIS A 1 85 ? -0.701 -15.719 -5.659 1.00 91.88 85 HIS A CA 1
ATOM 697 C C . HIS A 1 85 ? -1.097 -16.109 -4.223 1.00 91.88 85 HIS A C 1
ATOM 699 O O . HIS A 1 85 ? -1.818 -15.371 -3.558 1.00 91.88 85 HIS A O 1
ATOM 705 N N . SER A 1 86 ? -0.567 -17.220 -3.701 1.00 94.75 86 SER A N 1
ATOM 706 C CA . SER A 1 86 ? -0.835 -17.666 -2.327 1.00 94.75 86 SER A CA 1
ATOM 707 C C . SER A 1 86 ? -0.365 -16.670 -1.260 1.00 94.75 86 SER A C 1
ATOM 709 O O . SER A 1 86 ? -0.992 -16.549 -0.209 1.00 94.75 86 SER A O 1
ATOM 711 N N . HIS A 1 87 ? 0.717 -15.931 -1.513 1.00 92.19 87 HIS A N 1
ATOM 712 C CA . HIS A 1 87 ? 1.196 -14.884 -0.611 1.00 92.19 87 HIS A CA 1
ATOM 713 C C . HIS A 1 87 ? 0.308 -13.645 -0.672 1.00 92.19 87 HIS A C 1
ATOM 715 O O . HIS A 1 87 ? -0.033 -13.102 0.378 1.00 92.19 87 HIS A O 1
ATOM 721 N N . VAL A 1 88 ? -0.125 -13.252 -1.873 1.00 93.00 88 VAL A N 1
ATOM 722 C CA . VAL A 1 88 ? -1.076 -12.150 -2.065 1.00 93.00 88 VAL A CA 1
ATOM 723 C C . VAL A 1 88 ? -2.377 -12.442 -1.321 1.00 93.00 88 VAL A C 1
ATOM 725 O O . VAL A 1 88 ? -2.811 -11.626 -0.511 1.00 93.00 88 VAL A O 1
ATOM 728 N N . MET A 1 89 ? -2.959 -13.629 -1.523 1.00 96.44 89 MET A N 1
ATOM 729 C CA . MET A 1 89 ? -4.200 -14.030 -0.853 1.00 96.44 89 MET A CA 1
ATOM 730 C C . MET A 1 89 ? -4.049 -14.029 0.670 1.00 96.44 89 MET A C 1
ATOM 732 O O . MET A 1 89 ? -4.874 -13.442 1.365 1.00 96.44 89 MET A O 1
ATOM 736 N N . ARG A 1 90 ? -2.941 -14.569 1.195 1.00 94.94 90 ARG A N 1
ATOM 737 C CA . ARG A 1 90 ? -2.651 -14.529 2.637 1.00 94.94 90 ARG A CA 1
ATOM 738 C C . ARG A 1 90 ? -2.534 -13.097 3.169 1.00 94.94 90 ARG A C 1
ATOM 740 O O . ARG A 1 90 ? -2.966 -12.819 4.287 1.00 94.94 90 ARG A O 1
ATOM 747 N N . SER A 1 91 ? -1.932 -12.188 2.406 1.00 94.44 91 SER A N 1
ATOM 748 C CA . SER A 1 91 ? -1.811 -10.776 2.789 1.00 94.44 91 SER A CA 1
ATOM 749 C C . SER A 1 91 ? -3.173 -10.080 2.810 1.00 94.44 91 SER A C 1
ATOM 751 O O . SER A 1 91 ? -3.460 -9.364 3.766 1.00 94.44 91 SER A O 1
ATOM 753 N N . LEU A 1 92 ? -4.036 -10.347 1.823 1.00 95.50 92 LEU A N 1
ATOM 754 C CA . LEU A 1 92 ? -5.409 -9.834 1.784 1.00 95.50 92 LEU A CA 1
ATOM 755 C C . LEU A 1 92 ? -6.244 -10.349 2.963 1.00 95.50 92 LEU A C 1
ATOM 757 O O . LEU A 1 92 ? -6.903 -9.559 3.635 1.00 95.50 92 LEU A O 1
ATOM 761 N N . GLU A 1 93 ? -6.162 -11.644 3.274 1.00 97.25 93 GLU A N 1
ATOM 762 C CA . GLU A 1 93 ? -6.834 -12.240 4.436 1.00 97.25 93 GLU A CA 1
ATOM 763 C C . GLU A 1 93 ? -6.372 -11.603 5.750 1.00 97.25 93 GLU A C 1
ATOM 765 O O . GLU A 1 93 ? -7.193 -11.237 6.594 1.00 97.25 93 GLU A O 1
ATOM 770 N N . ARG A 1 94 ? -5.055 -11.421 5.929 1.00 96.50 94 ARG A N 1
ATOM 771 C CA . ARG A 1 94 ? -4.508 -10.743 7.113 1.00 96.50 94 ARG A CA 1
ATOM 772 C C . ARG A 1 94 ? -4.961 -9.286 7.185 1.00 96.50 94 ARG A C 1
ATOM 774 O O . ARG A 1 94 ? -5.326 -8.834 8.266 1.00 96.50 94 ARG A O 1
ATOM 781 N N . PHE A 1 95 ? -4.963 -8.562 6.069 1.00 95.81 95 PHE A N 1
ATOM 782 C CA . PHE A 1 95 ? -5.417 -7.173 6.030 1.00 95.81 95 PHE A CA 1
ATOM 783 C C . PHE A 1 95 ? -6.891 -7.063 6.438 1.00 95.81 95 PHE A C 1
ATOM 785 O O . PHE A 1 95 ? -7.237 -6.282 7.326 1.00 95.81 95 PHE A O 1
ATOM 792 N N . ALA A 1 96 ? -7.747 -7.913 5.868 1.00 95.88 96 ALA A N 1
ATOM 793 C CA . ALA A 1 96 ? -9.163 -7.962 6.207 1.00 95.88 96 ALA A CA 1
ATOM 794 C C . ALA A 1 96 ? -9.408 -8.337 7.674 1.00 95.88 96 ALA A C 1
ATOM 796 O O . ALA A 1 96 ? -10.275 -7.761 8.323 1.00 95.88 96 ALA A O 1
ATOM 797 N N . LYS A 1 97 ? -8.627 -9.276 8.218 1.00 97.44 97 LYS A N 1
ATOM 798 C CA . LYS A 1 97 ? -8.796 -9.763 9.591 1.00 97.44 97 LYS A CA 1
ATOM 799 C C . LYS A 1 97 ? -8.255 -8.810 10.657 1.00 97.44 97 LYS A C 1
ATOM 801 O O . LYS A 1 97 ? -8.837 -8.736 11.734 1.00 97.44 97 LYS A O 1
ATOM 806 N N . TYR A 1 98 ? -7.137 -8.138 10.392 1.00 97.44 98 TYR A N 1
ATOM 807 C CA . TYR A 1 98 ? -6.387 -7.413 11.425 1.00 97.44 98 TYR A CA 1
ATOM 808 C C . TYR A 1 98 ? -6.356 -5.894 11.231 1.00 97.44 98 TYR A C 1
ATOM 810 O O . TYR A 1 98 ? -6.187 -5.184 12.213 1.00 97.44 98 TYR A O 1
ATOM 818 N N . VAL A 1 99 ? -6.535 -5.383 10.008 1.00 96.25 99 VAL A N 1
ATOM 819 C CA . VAL A 1 99 ? -6.464 -3.936 9.722 1.00 96.25 99 VAL A CA 1
ATOM 820 C C . VAL A 1 99 ? -7.853 -3.333 9.565 1.00 96.25 99 VAL A C 1
ATOM 822 O O . VAL A 1 99 ? -8.186 -2.379 10.263 1.00 96.25 99 VAL A O 1
ATOM 825 N N . MET A 1 100 ? -8.690 -3.901 8.690 1.00 95.38 100 MET A N 1
ATOM 826 C CA . MET A 1 100 ? -10.025 -3.355 8.398 1.00 95.38 100 MET A CA 1
ATOM 827 C C . MET A 1 100 ? -10.916 -3.143 9.639 1.00 95.38 100 MET A C 1
ATOM 829 O O . MET A 1 100 ? -11.564 -2.096 9.700 1.00 95.38 100 MET A O 1
ATOM 833 N N . PRO A 1 101 ? -10.936 -4.033 10.658 1.00 96.00 101 PRO A N 1
ATOM 834 C CA . PRO A 1 101 ? -11.793 -3.848 11.830 1.00 96.00 101 PRO A CA 1
ATOM 835 C C . PRO A 1 101 ? -11.504 -2.572 12.628 1.00 96.00 101 PRO A C 1
ATOM 837 O O . PRO A 1 101 ? -12.400 -2.062 13.291 1.00 96.00 101 PRO A O 1
ATOM 840 N N . ALA A 1 102 ? -10.294 -2.012 12.535 1.00 94.88 102 ALA A N 1
ATOM 841 C CA . ALA A 1 102 ? -9.939 -0.766 13.215 1.00 94.88 102 ALA A CA 1
ATOM 842 C C . ALA A 1 102 ? -10.666 0.478 12.660 1.00 94.88 102 ALA A C 1
ATOM 844 O O . ALA A 1 102 ? -10.562 1.549 13.263 1.00 94.88 102 ALA A O 1
ATOM 845 N N . PHE A 1 103 ? -11.369 0.340 11.527 1.00 92.00 103 PHE A N 1
ATOM 846 C CA . PHE A 1 103 ? -12.042 1.420 10.794 1.00 92.00 103 PHE A CA 1
ATOM 847 C C . PHE A 1 103 ? -13.545 1.200 10.614 1.00 92.00 103 PHE A C 1
ATOM 849 O O . PHE A 1 103 ? -14.231 2.052 10.052 1.00 92.00 103 PHE A O 1
ATOM 856 N N . ILE A 1 104 ? -14.073 0.074 11.094 1.00 87.00 104 ILE A N 1
ATOM 857 C CA . ILE A 1 104 ? -15.513 -0.161 11.137 1.00 87.00 104 ILE A CA 1
ATOM 858 C C . ILE A 1 104 ? -16.024 0.585 12.373 1.00 87.00 104 ILE A C 1
ATOM 860 O O . ILE A 1 104 ? -15.932 0.080 13.490 1.00 87.00 104 ILE A O 1
ATOM 864 N N . GLN A 1 105 ? -16.499 1.822 12.200 1.00 66.50 105 GLN A N 1
ATOM 865 C CA . GLN A 1 105 ? -17.270 2.471 13.261 1.00 66.50 105 GLN A CA 1
ATOM 866 C C . GLN A 1 105 ? -18.575 1.695 13.474 1.00 66.50 105 GLN A C 1
ATOM 868 O O . GLN A 1 105 ? -19.176 1.215 12.512 1.00 66.50 105 GLN A O 1
ATOM 873 N N . GLY A 1 106 ? -18.946 1.527 14.748 1.00 54.38 106 GLY A N 1
ATOM 874 C CA . GLY A 1 106 ? -20.124 0.781 15.179 1.00 54.38 106 GLY A CA 1
ATOM 875 C C . GLY A 1 106 ? -21.393 1.233 14.462 1.00 54.38 106 GLY A C 1
ATOM 876 O O . GLY A 1 106 ? -21.554 2.419 14.170 1.00 54.38 106 GLY A O 1
ATOM 877 N N . GLY A 1 107 ? -22.256 0.260 14.162 1.00 40.31 107 GLY A N 1
ATOM 878 C CA . GLY A 1 107 ? -23.634 0.531 13.757 1.00 40.31 107 GLY A CA 1
ATOM 879 C C . GLY A 1 107 ? -24.434 1.224 14.851 1.00 40.31 107 GLY A C 1
ATOM 880 O O . GLY A 1 107 ? -24.025 1.139 16.033 1.00 40.31 107 GLY A O 1
#

Solvent-accessible surface area (backbone atoms only — not comparable to full-atom values): 6662 Å² total; per-residue (Å²): 128,63,67,66,25,47,53,47,35,36,49,50,54,50,57,50,54,74,70,48,87,65,81,46,75,66,38,71,73,62,75,62,78,90,73,62,62,82,51,52,71,68,54,40,48,73,68,62,79,56,91,78,78,56,50,69,59,46,43,53,51,52,51,48,41,29,72,75,71,66,52,86,76,88,85,82,90,74,63,46,49,77,51,56,65,72,57,44,52,51,49,52,52,46,40,59,71,61,30,50,63,83,69,61,74,81,132

Mean predicted aligned error: 6.88 Å

Foldseek 3Di:
DQLVLVLLLVVVVVVVVVVDPQPDPVCVVPVDDPPPNVDDSVRCVVVLVDQDDDQVVNLVSVVCCCVVVVDPDDDDDFCGNPPDPVVRVVVVVCCVVRRVVSPPDDD